Protein AF-A0A5J5FUX7-F1 (afdb_monomer_lite)

Foldseek 3Di:
DDDDDPPVPDDPQDDDPDPVVVLVCVVVVVDDDDDDPVCCCVRPVVDDDPCVVDDDDDAAEDEDDPVCCPPPVNVVVVVVVCVVCVPPGPYHYDD

Secondary structure (DSSP, 8-state):
---PPP-TT-------SSHHHHHHHHHTT-------HHHHHHH-TT---S-TT------EEEE--HHHHT-HHHHHHHHHHHHHHTTTS-EEEE-

Sequence (95 aa):
MPGGDPLTNARIVLKAPSQRMYIEALRQGQGIGMMAREIMQRYCPERLNVMSARREPADIWLAVNPDVWSAGRVQATLSVINECFKNGTLLKVAV

Organism: NCBI:txid2590031

Structure (mmCIF, N/CA/C/O backbone):
data_AF-A0A5J5FUX7-F1
#
_entry.id   AF-A0A5J5FUX7-F1
#
loop_
_atom_site.group_PDB
_atom_site.id
_atom_site.type_symbol
_atom_site.label_atom_id
_atom_site.label_alt_id
_atom_site.label_comp_id
_atom_site.label_asym_id
_atom_site.label_entity_id
_atom_site.label_seq_id
_atom_site.pdbx_PDB_ins_code
_atom_site.Cartn_x
_atom_site.Cartn_y
_atom_site.Cartn_z
_atom_site.occupancy
_atom_site.B_iso_or_equiv
_atom_site.auth_seq_id
_atom_site.auth_comp_id
_atom_site.auth_asym_id
_atom_site.auth_atom_id
_atom_site.pdbx_PDB_model_num
ATOM 1 N N . MET A 1 1 ? 5.851 19.591 8.451 1.00 37.38 1 MET A N 1
ATOM 2 C CA . MET A 1 1 ? 6.792 18.506 8.102 1.00 37.38 1 MET A CA 1
ATOM 3 C C . MET A 1 1 ? 7.575 18.937 6.874 1.00 37.38 1 MET A C 1
ATOM 5 O O . MET A 1 1 ? 6.922 19.211 5.874 1.00 37.38 1 MET A O 1
ATOM 9 N N . PRO A 1 2 ? 8.911 19.040 6.909 1.00 40.19 2 PRO A N 1
ATOM 10 C CA . PRO A 1 2 ? 9.688 19.044 5.674 1.00 40.19 2 PRO A CA 1
ATOM 11 C C . PRO A 1 2 ? 9.725 17.573 5.217 1.00 40.19 2 PRO A C 1
ATOM 13 O O . PRO A 1 2 ? 10.182 16.711 5.954 1.00 40.19 2 PRO A O 1
ATOM 16 N N . GLY A 1 3 ? 9.030 17.157 4.160 1.00 43.16 3 GLY A N 1
ATOM 17 C CA . GLY A 1 3 ? 9.179 17.673 2.804 1.00 43.16 3 GLY A CA 1
ATOM 18 C C . GLY A 1 3 ? 10.373 16.941 2.205 1.00 43.16 3 GLY A C 1
ATOM 19 O O . GLY A 1 3 ? 11.473 17.472 2.265 1.00 43.16 3 GLY A O 1
ATOM 20 N N . GLY A 1 4 ? 10.159 15.691 1.772 1.00 39.31 4 GLY A N 1
ATOM 21 C CA . GLY A 1 4 ? 11.214 14.796 1.292 1.00 39.31 4 GLY A CA 1
ATOM 22 C C . GLY A 1 4 ? 12.086 15.450 0.224 1.00 39.31 4 GLY A C 1
ATOM 23 O O . GLY A 1 4 ? 11.604 16.293 -0.535 1.00 39.31 4 GLY A O 1
ATOM 24 N N . ASP A 1 5 ? 13.363 15.069 0.205 1.00 41.75 5 ASP A N 1
ATOM 25 C CA . ASP A 1 5 ? 14.360 15.653 -0.686 1.00 41.75 5 ASP A CA 1
ATOM 26 C C . ASP A 1 5 ? 13.837 15.721 -2.128 1.00 41.75 5 ASP A C 1
ATOM 28 O O . ASP A 1 5 ? 13.309 14.726 -2.647 1.00 41.75 5 ASP A O 1
ATOM 32 N N . PRO A 1 6 ? 13.957 16.879 -2.804 1.00 49.16 6 PRO A N 1
ATOM 33 C CA . PRO A 1 6 ? 13.595 16.964 -4.202 1.00 49.16 6 PRO A CA 1
ATOM 34 C C . PRO A 1 6 ? 14.407 15.926 -4.977 1.00 49.16 6 PRO A C 1
ATOM 36 O O . PRO A 1 6 ? 15.610 15.770 -4.767 1.00 49.16 6 PRO A O 1
ATOM 39 N N . LEU A 1 7 ? 13.756 15.225 -5.908 1.00 54.78 7 LEU A N 1
ATOM 40 C CA . LEU A 1 7 ? 14.440 14.497 -6.975 1.00 54.78 7 LEU A CA 1
ATOM 41 C C . LEU A 1 7 ? 15.177 15.538 -7.833 1.00 54.78 7 LEU A C 1
ATOM 43 O O . LEU A 1 7 ? 14.684 15.950 -8.879 1.00 54.78 7 LEU A O 1
ATOM 47 N N . THR A 1 8 ? 16.328 16.010 -7.359 1.00 56.09 8 THR A N 1
ATOM 48 C CA . THR A 1 8 ? 17.021 17.219 -7.830 1.00 56.09 8 THR A CA 1
ATOM 49 C C . THR A 1 8 ? 17.449 17.156 -9.293 1.00 56.09 8 THR A C 1
ATOM 51 O O . THR A 1 8 ? 17.763 18.192 -9.861 1.00 56.09 8 THR A O 1
ATOM 54 N N . ASN A 1 9 ? 17.380 15.980 -9.929 1.00 59.75 9 ASN A N 1
ATOM 55 C CA . ASN A 1 9 ? 17.766 15.761 -11.324 1.00 59.75 9 ASN A CA 1
ATOM 56 C C . ASN A 1 9 ? 16.778 14.895 -12.136 1.00 59.75 9 ASN A C 1
ATOM 58 O O . ASN A 1 9 ? 17.142 14.390 -13.197 1.00 59.75 9 ASN A O 1
ATOM 62 N N . ALA A 1 10 ? 15.541 14.680 -11.670 1.00 66.56 10 ALA A N 1
ATOM 63 C CA . ALA A 1 10 ? 14.568 13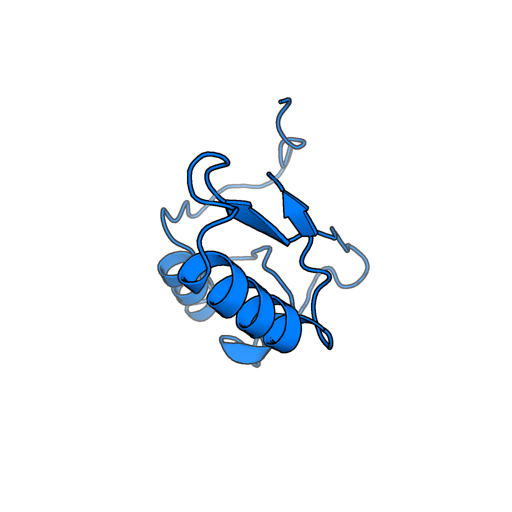.887 -12.429 1.00 66.56 10 ALA A CA 1
ATOM 64 C C . ALA A 1 10 ? 13.636 14.778 -13.262 1.00 66.56 10 ALA A C 1
ATOM 66 O O . ALA A 1 10 ? 13.004 15.699 -12.747 1.00 66.56 10 ALA A O 1
ATOM 67 N N . ARG A 1 11 ? 13.473 14.455 -14.551 1.00 79.50 11 ARG A N 1
ATOM 68 C CA . ARG A 1 11 ? 12.407 15.039 -15.374 1.00 79.50 11 ARG A CA 1
ATOM 69 C C . ARG A 1 11 ? 11.088 14.348 -15.041 1.00 79.50 11 ARG A C 1
ATOM 71 O O . ARG A 1 11 ? 10.898 13.178 -15.365 1.00 79.50 11 ARG A O 1
ATOM 78 N N . ILE A 1 12 ? 10.164 15.079 -14.425 1.00 83.12 12 ILE A N 1
ATOM 79 C CA . ILE A 1 12 ? 8.812 14.578 -14.168 1.00 83.12 12 ILE A CA 1
ATOM 80 C C . ILE A 1 12 ? 8.041 14.571 -15.492 1.00 83.12 12 ILE A C 1
ATOM 82 O O . ILE A 1 12 ? 7.728 15.625 -16.039 1.00 83.12 12 ILE A O 1
ATOM 86 N N . VAL A 1 13 ? 7.750 13.377 -16.008 1.00 83.69 13 VAL A N 1
ATOM 87 C CA . VAL A 1 13 ? 6.971 13.180 -17.246 1.00 83.69 13 VAL A CA 1
ATOM 88 C C . VAL A 1 13 ? 5.479 12.966 -16.981 1.00 83.69 13 VAL A C 1
ATOM 90 O O . VAL A 1 13 ? 4.657 13.236 -17.848 1.00 83.69 13 VAL A O 1
ATOM 93 N N . LEU A 1 14 ? 5.119 12.530 -15.769 1.00 86.00 14 LEU A N 1
ATOM 94 C CA . LEU A 1 14 ? 3.738 12.325 -15.348 1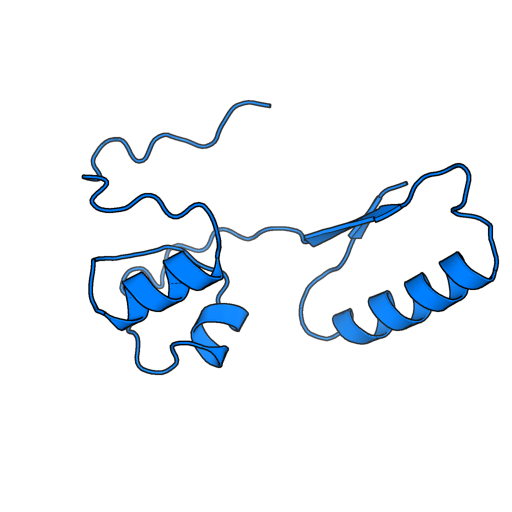.00 86.00 14 LEU A CA 1
ATOM 95 C C . LEU A 1 14 ? 3.590 12.561 -13.843 1.00 86.00 14 LEU A C 1
ATOM 97 O O . LEU A 1 14 ? 4.368 12.045 -13.041 1.00 86.00 14 LEU A O 1
ATOM 101 N N . LYS A 1 15 ? 2.529 13.275 -13.464 1.00 88.25 15 LYS A N 1
ATOM 102 C CA . LYS A 1 15 ? 2.028 13.345 -12.090 1.00 88.25 15 LYS A CA 1
ATOM 103 C C . LYS A 1 15 ? 0.633 12.728 -12.053 1.00 88.25 15 LYS A C 1
ATOM 105 O O . LYS A 1 15 ? -0.264 13.198 -12.745 1.00 88.25 15 LYS A O 1
ATOM 110 N N . ALA A 1 16 ? 0.456 11.675 -11.261 1.00 88.62 16 ALA A N 1
ATOM 111 C CA . ALA A 1 16 ? -0.817 10.973 -11.133 1.00 88.62 16 ALA A CA 1
ATOM 112 C C . ALA A 1 16 ? -1.496 11.327 -9.796 1.00 88.62 16 ALA A C 1
ATOM 114 O O . ALA A 1 16 ? -0.845 11.247 -8.755 1.00 88.62 16 ALA A O 1
ATOM 115 N N . PRO A 1 17 ? -2.795 11.686 -9.788 1.00 90.38 17 PRO A N 1
ATOM 116 C CA . PRO A 1 17 ? -3.535 11.993 -8.562 1.00 90.38 17 PRO A CA 1
ATOM 117 C C . PRO A 1 17 ? -3.949 10.735 -7.784 1.00 90.38 17 PRO A C 1
ATOM 119 O O . PRO A 1 17 ? -4.485 10.840 -6.687 1.00 90.38 17 PRO A O 1
ATOM 122 N N . SER A 1 18 ? -3.739 9.540 -8.346 1.00 92.31 18 SER A N 1
ATOM 123 C CA . SER A 1 18 ? -4.074 8.278 -7.693 1.00 92.31 18 SER A CA 1
ATOM 124 C C . SER A 1 18 ? -3.036 7.202 -7.974 1.00 92.31 18 SER A C 1
ATOM 126 O O . SER A 1 18 ? -2.429 7.148 -9.048 1.00 92.31 18 SER A O 1
ATOM 128 N N . GLN A 1 19 ? -2.902 6.280 -7.025 1.00 90.81 19 GLN A N 1
ATOM 129 C CA . GLN A 1 19 ? -2.024 5.127 -7.170 1.00 90.81 19 GLN A CA 1
ATOM 130 C C . GLN A 1 19 ? -2.434 4.230 -8.347 1.00 90.81 19 GLN A C 1
ATOM 132 O O . GLN A 1 19 ? -1.567 3.703 -9.028 1.00 90.81 19 GLN A O 1
ATOM 137 N N . ARG A 1 20 ? -3.736 4.079 -8.638 1.00 91.94 20 ARG A N 1
ATOM 138 C CA . ARG A 1 20 ? -4.205 3.266 -9.779 1.00 91.94 20 ARG A CA 1
ATOM 139 C C . ARG A 1 20 ? -3.755 3.837 -11.120 1.00 91.94 20 ARG A C 1
ATOM 141 O O . ARG A 1 20 ? -3.259 3.095 -11.957 1.00 91.94 20 ARG A O 1
ATOM 148 N N . MET A 1 21 ? -3.891 5.148 -11.304 1.00 93.62 21 MET A N 1
ATOM 149 C CA . MET A 1 21 ? -3.429 5.811 -12.524 1.00 93.62 21 MET A CA 1
ATOM 150 C C . MET A 1 21 ? -1.902 5.746 -12.644 1.00 93.62 21 MET A C 1
ATOM 152 O O . MET A 1 21 ? -1.373 5.570 -13.737 1.00 93.62 21 MET A O 1
ATOM 156 N N . TYR A 1 22 ? -1.196 5.829 -11.514 1.00 92.88 22 TYR A N 1
ATOM 157 C CA . TYR A 1 22 ? 0.251 5.660 -11.487 1.00 92.88 22 TYR A CA 1
ATOM 158 C C . TYR A 1 22 ? 0.684 4.235 -11.873 1.00 92.88 22 TYR A C 1
ATOM 160 O O . TYR A 1 22 ? 1.583 4.080 -12.694 1.00 92.88 22 TYR A O 1
ATOM 168 N N . ILE A 1 23 ? 0.003 3.203 -11.357 1.00 93.12 23 ILE A N 1
ATOM 169 C CA . ILE A 1 23 ? 0.204 1.800 -11.759 1.00 93.12 23 ILE A CA 1
ATOM 170 C C . ILE A 1 23 ? 0.014 1.656 -13.269 1.00 93.12 23 ILE A C 1
ATOM 172 O O . ILE A 1 23 ? 0.892 1.118 -13.934 1.00 93.12 23 ILE A O 1
ATOM 176 N N . GLU A 1 24 ? -1.087 2.163 -13.826 1.00 93.00 24 GLU A N 1
ATOM 177 C CA . GLU A 1 24 ? -1.360 2.022 -15.260 1.00 93.00 24 GLU A CA 1
ATOM 178 C C . GLU A 1 24 ? -0.307 2.725 -16.123 1.00 93.00 24 GLU A C 1
ATOM 180 O O . GLU A 1 24 ? 0.176 2.160 -17.099 1.00 93.00 24 GLU A O 1
ATOM 185 N N . ALA A 1 25 ? 0.151 3.910 -15.722 1.00 92.19 25 ALA A N 1
ATOM 186 C CA . ALA A 1 25 ? 1.236 4.588 -16.421 1.00 92.19 25 ALA A CA 1
ATOM 187 C C . ALA A 1 25 ? 2.543 3.775 -16.421 1.00 92.19 25 ALA A C 1
ATOM 189 O O . ALA A 1 25 ? 3.216 3.684 -17.450 1.00 92.19 25 ALA A O 1
ATOM 190 N N . LEU A 1 26 ? 2.880 3.135 -15.294 1.00 91.31 26 LEU A N 1
ATOM 191 C CA . LEU A 1 26 ? 4.012 2.206 -15.227 1.00 91.31 26 LEU A CA 1
ATOM 192 C C . LEU A 1 26 ? 3.782 0.978 -16.109 1.00 91.31 26 LEU A C 1
ATOM 194 O O . LEU A 1 26 ? 4.727 0.468 -16.714 1.00 91.31 26 LEU A O 1
ATOM 198 N N . ARG A 1 27 ? 2.539 0.500 -16.227 1.00 91.25 27 ARG A N 1
ATOM 199 C CA . ARG A 1 27 ? 2.207 -0.616 -17.118 1.00 91.25 27 ARG A CA 1
ATOM 200 C C . ARG A 1 27 ? 2.375 -0.249 -18.590 1.00 91.25 27 ARG A C 1
ATOM 202 O O . ARG A 1 27 ? 2.874 -1.073 -19.345 1.00 91.25 27 ARG A O 1
ATOM 209 N N . GLN A 1 28 ? 2.081 0.987 -18.967 1.00 92.19 28 GLN A N 1
ATOM 210 C CA . GLN A 1 28 ? 2.256 1.491 -20.332 1.00 92.19 28 GLN A CA 1
ATOM 211 C C . GLN A 1 28 ? 3.691 1.954 -20.650 1.00 92.19 28 GLN A C 1
ATOM 213 O O . GLN A 1 28 ? 3.930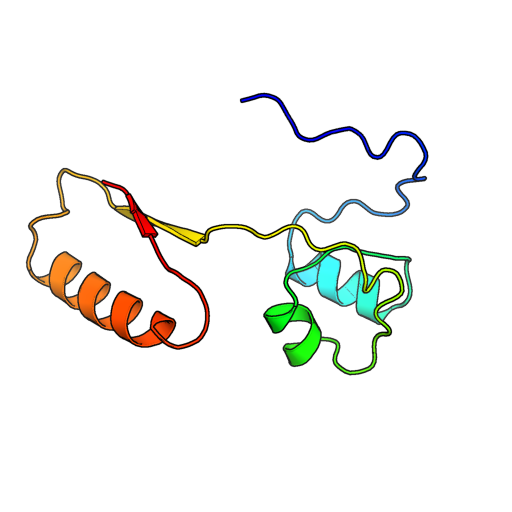 2.524 -21.710 1.00 92.19 28 GLN A O 1
ATOM 218 N N . GLY A 1 29 ? 4.656 1.747 -19.746 1.00 90.81 29 GLY A N 1
ATOM 219 C CA . GLY A 1 29 ? 6.058 2.100 -19.991 1.00 90.81 29 GLY A CA 1
ATOM 220 C C . GLY A 1 29 ? 6.331 3.607 -20.013 1.00 90.81 29 GLY A C 1
ATOM 221 O O . GLY A 1 29 ? 7.322 4.040 -20.590 1.00 90.81 29 GLY A O 1
ATOM 222 N N . GLN A 1 30 ? 5.485 4.413 -19.363 1.00 90.06 30 GLN A N 1
ATOM 223 C CA . GLN A 1 30 ? 5.592 5.880 -19.364 1.00 90.06 30 GLN A CA 1
ATOM 224 C C . GLN A 1 30 ? 6.781 6.421 -18.546 1.00 90.06 30 GLN A C 1
ATOM 226 O O . GLN A 1 30 ? 6.953 7.633 -18.437 1.00 90.06 30 GLN A O 1
ATOM 231 N N . GLY A 1 31 ? 7.600 5.551 -17.946 1.00 89.06 31 GLY A N 1
ATOM 232 C CA . GLY A 1 31 ? 8.820 5.933 -17.239 1.00 89.06 31 GLY A CA 1
ATOM 233 C C . GLY A 1 31 ? 9.206 4.979 -16.110 1.00 89.06 31 GLY A C 1
ATOM 234 O O . GLY 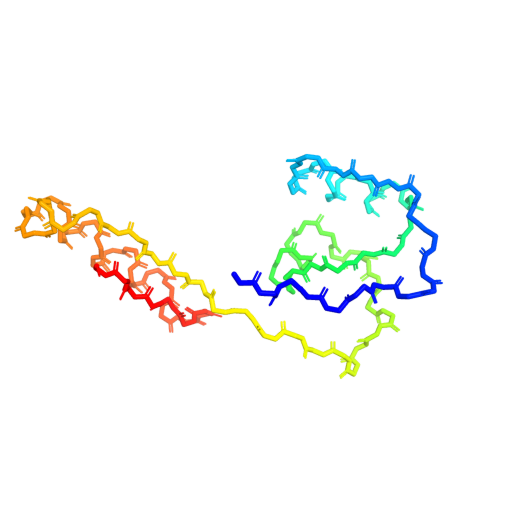A 1 31 ? 8.741 3.842 -16.037 1.00 89.06 31 GLY A O 1
ATOM 235 N N . ILE A 1 32 ? 10.066 5.472 -15.217 1.00 89.31 32 ILE A N 1
ATOM 236 C CA . ILE A 1 32 ? 10.495 4.791 -13.989 1.00 89.31 32 ILE A CA 1
ATOM 237 C C . ILE A 1 32 ? 9.702 5.368 -12.814 1.00 89.31 32 ILE A C 1
ATOM 239 O O . ILE A 1 32 ? 9.490 6.579 -12.738 1.00 89.31 32 ILE A O 1
ATOM 243 N N . GLY A 1 33 ? 9.282 4.506 -11.888 1.00 88.81 33 GLY A N 1
ATOM 244 C CA . GLY A 1 33 ? 8.534 4.914 -10.708 1.00 88.81 33 GLY A CA 1
ATOM 245 C C . GLY A 1 33 ? 8.939 4.200 -9.429 1.00 88.81 33 GLY A C 1
ATOM 246 O O . GLY A 1 33 ? 9.512 3.113 -9.469 1.00 88.81 33 GLY A O 1
ATOM 247 N N . MET A 1 34 ? 8.618 4.821 -8.295 1.00 87.50 34 MET A N 1
ATOM 248 C CA . MET A 1 34 ? 8.822 4.259 -6.960 1.00 87.50 34 MET A CA 1
ATOM 249 C C . MET A 1 34 ? 7.477 3.858 -6.362 1.00 87.50 34 MET A C 1
ATOM 251 O O . MET A 1 34 ? 6.533 4.646 -6.345 1.00 87.50 34 MET A O 1
ATOM 255 N N . MET A 1 35 ? 7.383 2.623 -5.878 1.00 88.38 35 MET A N 1
ATOM 256 C CA . MET A 1 35 ? 6.159 2.065 -5.313 1.00 88.38 35 MET A CA 1
ATOM 257 C C . MET A 1 35 ? 6.495 0.974 -4.298 1.00 88.38 35 MET A C 1
ATOM 259 O O . MET A 1 35 ? 7.550 0.344 -4.390 1.00 88.38 35 MET A O 1
ATOM 263 N N . ALA A 1 36 ? 5.586 0.736 -3.350 1.00 87.00 36 ALA A N 1
ATOM 264 C CA . ALA A 1 36 ? 5.708 -0.373 -2.412 1.00 87.00 36 ALA A CA 1
ATOM 265 C C . ALA A 1 36 ? 5.869 -1.704 -3.162 1.00 87.00 36 ALA A C 1
ATOM 267 O O . ALA A 1 36 ? 5.178 -1.977 -4.153 1.00 87.00 36 ALA A O 1
ATOM 268 N N . ARG A 1 37 ? 6.792 -2.533 -2.674 1.00 85.62 37 ARG A N 1
ATOM 269 C CA . ARG A 1 37 ? 7.196 -3.783 -3.322 1.00 85.62 37 ARG A CA 1
ATOM 270 C C . ARG A 1 37 ? 6.014 -4.728 -3.504 1.00 85.62 37 ARG A C 1
ATOM 272 O O . ARG A 1 37 ? 5.868 -5.321 -4.568 1.00 85.62 37 ARG A O 1
ATOM 279 N N . GLU A 1 38 ? 5.170 -4.833 -2.490 1.00 85.44 38 GLU A N 1
ATOM 280 C CA . GLU A 1 38 ? 3.999 -5.706 -2.434 1.00 85.44 38 GLU A CA 1
ATOM 281 C C . GLU A 1 38 ? 2.988 -5.325 -3.525 1.00 85.44 38 GLU A C 1
ATOM 283 O O . GLU A 1 38 ? 2.385 -6.186 -4.165 1.00 85.44 38 GLU A O 1
ATOM 288 N N . ILE A 1 39 ? 2.842 -4.022 -3.792 1.00 88.31 39 ILE A N 1
ATOM 289 C CA . ILE A 1 39 ? 1.958 -3.501 -4.840 1.00 88.31 39 ILE A CA 1
ATOM 290 C C . ILE A 1 39 ? 2.550 -3.812 -6.219 1.00 88.31 39 ILE A C 1
ATOM 292 O O . ILE A 1 39 ? 1.832 -4.308 -7.087 1.00 88.31 39 ILE A O 1
ATOM 296 N N . MET A 1 40 ? 3.855 -3.602 -6.417 1.00 89.44 40 MET A N 1
ATOM 297 C CA . MET A 1 40 ? 4.516 -3.930 -7.687 1.00 89.44 40 MET A CA 1
ATOM 298 C C . MET A 1 40 ? 4.454 -5.425 -8.002 1.00 89.44 40 MET A C 1
ATOM 300 O O . MET A 1 40 ? 4.103 -5.792 -9.118 1.00 89.44 40 MET A O 1
ATOM 304 N N . GLN A 1 41 ? 4.710 -6.287 -7.017 1.00 88.12 41 GLN A N 1
ATOM 305 C CA . GLN A 1 41 ? 4.617 -7.740 -7.183 1.00 88.12 41 GLN A CA 1
ATOM 306 C C . GLN A 1 41 ? 3.201 -8.199 -7.540 1.00 88.12 41 GLN A C 1
ATOM 308 O O . GLN A 1 41 ? 3.038 -9.143 -8.306 1.00 88.12 41 GLN A O 1
ATOM 313 N N . ARG A 1 42 ? 2.176 -7.531 -7.004 1.00 89.38 42 ARG A N 1
ATOM 314 C CA . ARG A 1 42 ? 0.779 -7.895 -7.246 1.00 89.38 42 ARG A CA 1
ATOM 315 C C . ARG A 1 42 ? 0.235 -7.383 -8.579 1.00 89.38 42 ARG A C 1
ATOM 317 O O . ARG A 1 42 ? -0.535 -8.092 -9.218 1.00 89.38 42 ARG A O 1
ATOM 324 N N . TYR A 1 43 ? 0.566 -6.153 -8.968 1.00 88.94 43 TYR A N 1
ATOM 325 C CA . TYR A 1 43 ? -0.098 -5.472 -10.091 1.00 88.94 43 TYR A CA 1
ATOM 326 C C . TYR A 1 43 ? 0.778 -5.294 -11.332 1.00 88.94 43 TYR A C 1
ATOM 328 O O . TYR A 1 43 ? 0.233 -5.104 -12.419 1.00 88.94 43 TYR A O 1
ATOM 336 N N . CYS A 1 44 ? 2.099 -5.371 -11.178 1.00 89.50 44 CYS A N 1
ATOM 337 C CA . CYS A 1 44 ? 3.079 -5.191 -12.247 1.00 89.50 44 CYS A CA 1
ATOM 338 C C . CYS A 1 44 ? 4.230 -6.220 -12.141 1.00 89.50 44 CYS A C 1
ATOM 340 O O . CYS A 1 44 ? 5.399 -5.811 -12.130 1.00 89.50 44 CYS A O 1
ATOM 342 N N . PRO A 1 45 ? 3.946 -7.534 -12.007 1.00 88.94 45 PRO A N 1
ATOM 343 C CA . PRO A 1 45 ? 4.980 -8.553 -11.794 1.00 88.94 45 PRO A CA 1
ATOM 344 C C . PRO A 1 45 ? 6.006 -8.628 -12.933 1.00 88.94 45 PRO A C 1
ATOM 346 O O . PRO A 1 45 ? 7.125 -9.086 -12.728 1.00 88.94 45 PRO A O 1
ATOM 349 N N . GLU A 1 46 ? 5.646 -8.159 -14.126 1.00 89.44 46 GLU A N 1
ATOM 350 C CA . GLU A 1 46 ? 6.495 -8.139 -15.312 1.00 89.44 46 GLU A CA 1
ATOM 351 C C . GLU A 1 46 ? 7.522 -6.987 -15.332 1.00 89.44 46 GLU A C 1
ATOM 353 O O . GLU A 1 46 ? 8.302 -6.867 -16.278 1.00 89.44 46 GLU A O 1
ATOM 358 N N . ARG A 1 47 ? 7.506 -6.083 -14.342 1.00 87.94 47 ARG A N 1
ATOM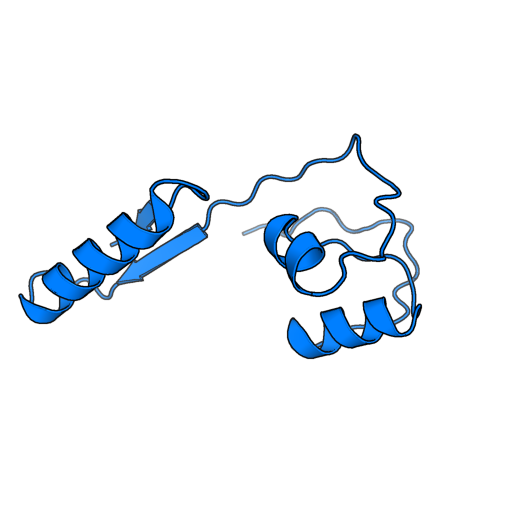 359 C CA . ARG A 1 47 ? 8.387 -4.904 -14.308 1.00 87.94 47 ARG A CA 1
ATOM 360 C C . ARG A 1 47 ? 9.717 -5.208 -13.614 1.00 87.94 47 ARG A C 1
ATOM 362 O O . ARG A 1 47 ? 9.781 -5.914 -12.612 1.00 87.94 47 ARG A O 1
ATOM 369 N N . LEU A 1 48 ? 10.788 -4.603 -14.130 1.00 88.62 48 LEU A N 1
ATOM 370 C CA . LEU A 1 48 ? 12.144 -4.737 -13.601 1.00 88.62 48 LEU A CA 1
ATOM 371 C C . LEU A 1 48 ? 12.410 -3.721 -12.481 1.00 88.62 48 LEU A C 1
ATOM 373 O O . LEU A 1 48 ? 12.170 -2.525 -12.648 1.00 88.62 48 LEU A O 1
ATOM 377 N N . ASN A 1 49 ? 12.982 -4.179 -11.365 1.00 88.81 49 ASN A N 1
ATOM 378 C CA . ASN A 1 49 ? 13.528 -3.279 -10.352 1.00 88.81 49 ASN A CA 1
ATOM 379 C C . ASN A 1 49 ? 14.927 -2.801 -10.770 1.00 88.81 49 ASN A C 1
ATOM 381 O O . ASN A 1 49 ? 15.900 -3.545 -10.667 1.00 88.81 49 ASN A O 1
ATOM 385 N N . VAL A 1 50 ? 15.014 -1.548 -11.215 1.00 89.12 50 VAL A N 1
ATOM 386 C CA . VAL A 1 50 ? 16.249 -0.920 -11.715 1.00 89.12 50 VAL A CA 1
ATOM 387 C C . VAL A 1 50 ? 17.108 -0.269 -10.621 1.00 89.12 50 VAL A C 1
ATOM 389 O O . VAL A 1 50 ? 18.237 0.125 -10.891 1.00 89.12 50 VAL A O 1
ATOM 392 N N . MET A 1 51 ? 16.609 -0.165 -9.383 1.00 86.44 51 MET A N 1
ATOM 393 C CA . MET A 1 51 ? 17.328 0.424 -8.240 1.00 86.44 51 MET A CA 1
ATOM 394 C C . MET A 1 51 ? 17.217 -0.468 -6.996 1.00 86.44 51 MET A C 1
ATOM 396 O O . MET A 1 51 ? 16.846 -0.016 -5.917 1.00 86.44 51 MET A O 1
ATOM 400 N N . SER A 1 52 ? 17.547 -1.754 -7.128 1.00 83.19 52 SER A N 1
ATOM 401 C CA . SER A 1 52 ? 17.324 -2.771 -6.083 1.00 83.19 52 SER A CA 1
ATOM 402 C C . SER A 1 52 ? 18.065 -2.527 -4.759 1.00 83.19 52 SER A C 1
ATOM 404 O O . SER A 1 52 ? 17.620 -3.008 -3.711 1.00 83.19 52 SER A O 1
ATOM 406 N N . ALA A 1 53 ? 19.165 -1.768 -4.794 1.00 84.75 53 ALA A N 1
ATOM 407 C CA . ALA A 1 53 ? 19.926 -1.363 -3.612 1.00 84.75 53 ALA A CA 1
ATOM 408 C C . ALA A 1 53 ? 19.262 -0.218 -2.826 1.00 84.75 53 ALA A C 1
ATOM 410 O O . ALA A 1 53 ? 19.508 -0.075 -1.630 1.00 84.75 53 ALA A O 1
ATOM 411 N N . ARG A 1 54 ? 18.404 0.586 -3.469 1.00 78.38 54 ARG A N 1
ATOM 412 C CA . ARG A 1 54 ? 17.691 1.685 -2.814 1.00 78.38 54 ARG A CA 1
ATOM 413 C C . ARG A 1 54 ? 16.409 1.144 -2.188 1.00 78.38 54 ARG A C 1
ATOM 415 O O . ARG A 1 54 ? 15.520 0.660 -2.886 1.00 78.38 54 ARG A O 1
ATOM 422 N N . ARG A 1 55 ? 16.310 1.226 -0.862 1.00 73.00 55 ARG A N 1
ATOM 423 C CA . ARG A 1 55 ? 15.107 0.868 -0.104 1.00 73.00 55 ARG A CA 1
ATOM 424 C C . ARG A 1 55 ? 14.731 2.025 0.801 1.00 73.00 55 ARG A C 1
ATOM 426 O O . ARG A 1 55 ? 15.542 2.456 1.610 1.00 73.00 55 ARG A O 1
ATOM 433 N N . GLU A 1 56 ? 13.497 2.486 0.666 1.00 78.62 56 GLU A N 1
ATOM 434 C CA . GLU A 1 56 ? 12.906 3.496 1.538 1.00 78.62 56 GLU A CA 1
ATOM 435 C C . GLU A 1 56 ? 11.732 2.837 2.268 1.00 78.62 56 GLU A C 1
ATOM 437 O O . GLU A 1 56 ? 10.660 2.679 1.679 1.00 78.62 56 GLU A O 1
ATOM 442 N N . PRO A 1 57 ? 11.941 2.333 3.498 1.00 78.62 57 PRO A N 1
ATOM 443 C CA . PRO A 1 57 ? 10.857 1.753 4.274 1.00 78.62 57 PRO A CA 1
ATOM 444 C C . PRO A 1 57 ? 9.852 2.843 4.658 1.00 78.62 57 PRO A C 1
ATOM 446 O O . PRO A 1 57 ? 10.233 3.954 5.022 1.00 78.62 57 PRO A O 1
ATOM 449 N N . ALA A 1 58 ? 8.568 2.500 4.606 1.00 79.25 58 ALA A N 1
ATOM 450 C CA . ALA A 1 58 ? 7.484 3.353 5.067 1.00 79.25 58 ALA A CA 1
ATOM 451 C C . ALA A 1 58 ? 6.618 2.578 6.064 1.00 79.25 58 ALA A C 1
ATOM 453 O O . ALA A 1 58 ? 6.187 1.460 5.778 1.00 79.25 58 ALA A O 1
ATOM 454 N N . ASP A 1 59 ? 6.362 3.181 7.224 1.00 81.69 59 ASP A N 1
ATOM 455 C CA . ASP A 1 59 ? 5.387 2.665 8.182 1.00 81.69 59 ASP A CA 1
ATOM 456 C C . ASP A 1 59 ? 3.965 2.951 7.676 1.00 81.69 59 ASP A C 1
ATOM 458 O O . ASP A 1 59 ? 3.666 4.063 7.231 1.00 81.69 59 ASP A O 1
ATOM 462 N N . ILE A 1 60 ? 3.072 1.964 7.785 1.00 82.00 60 ILE A N 1
ATOM 463 C CA . ILE A 1 60 ? 1.641 2.151 7.526 1.00 82.00 60 ILE A CA 1
ATOM 464 C C . ILE A 1 60 ? 0.938 2.368 8.865 1.00 82.00 60 ILE A C 1
ATOM 466 O O . ILE A 1 60 ? 0.988 1.514 9.754 1.00 82.00 60 ILE A O 1
ATOM 470 N N . TRP A 1 61 ? 0.269 3.512 8.990 1.00 84.75 61 TRP A N 1
ATOM 471 C CA . TRP A 1 61 ? -0.446 3.903 10.199 1.00 84.75 61 TRP A CA 1
ATOM 472 C C . TRP A 1 61 ? -1.950 3.735 10.022 1.00 84.75 61 TRP A C 1
ATOM 474 O O . TRP A 1 61 ? -2.526 4.215 9.044 1.00 84.75 61 TRP A O 1
ATOM 484 N N . LEU A 1 62 ? -2.589 3.096 10.998 1.00 87.25 62 LEU A N 1
ATOM 485 C CA . LEU A 1 62 ? -4.038 3.121 11.139 1.00 87.25 62 LEU A CA 1
ATOM 486 C C . LEU A 1 62 ? -4.407 4.250 12.099 1.00 87.25 62 LEU A C 1
ATOM 488 O O . LEU A 1 62 ? -4.101 4.170 13.288 1.00 87.25 62 LEU A O 1
ATOM 492 N N . ALA A 1 63 ? -5.039 5.295 11.569 1.00 89.12 63 ALA A N 1
ATOM 493 C CA . ALA A 1 63 ? -5.523 6.426 12.350 1.00 89.12 63 ALA A CA 1
ATOM 494 C C . ALA A 1 63 ? -6.982 6.199 12.757 1.00 89.12 63 ALA A C 1
ATOM 496 O O . ALA A 1 63 ? -7.823 5.862 11.918 1.00 89.12 63 ALA A O 1
ATOM 497 N N . VAL A 1 64 ? -7.282 6.401 14.037 1.00 91.19 64 VAL A N 1
ATOM 498 C CA . VAL A 1 64 ? -8.625 6.226 14.599 1.00 91.19 64 VAL A CA 1
ATOM 499 C C . VAL A 1 64 ? -8.981 7.468 15.396 1.00 91.19 64 VAL A C 1
ATOM 501 O O . VAL A 1 64 ? -8.155 7.971 16.144 1.00 91.19 64 VAL A O 1
ATOM 504 N N . ASN A 1 65 ? -10.212 7.963 15.252 1.00 92.38 65 ASN A N 1
ATOM 505 C CA . ASN A 1 65 ? -10.657 9.091 16.062 1.00 92.38 65 ASN A CA 1
ATOM 506 C C . ASN A 1 65 ? -10.714 8.665 17.553 1.00 92.38 65 ASN A C 1
ATOM 508 O O . ASN A 1 65 ? -11.373 7.661 17.860 1.00 92.38 65 ASN A O 1
ATOM 512 N N . PRO A 1 66 ? -10.063 9.411 18.468 1.00 93.06 66 PRO A N 1
ATOM 513 C CA . PRO A 1 66 ? -10.016 9.077 19.891 1.00 93.06 66 PRO A CA 1
ATOM 514 C C . PRO A 1 66 ? -11.404 8.979 20.538 1.00 93.06 66 PRO A C 1
ATOM 516 O O . PRO A 1 66 ? -11.615 8.118 21.392 1.00 93.06 66 PRO A O 1
ATOM 519 N N . ASP A 1 67 ? -12.379 9.765 20.078 1.00 95.56 67 ASP A N 1
ATOM 520 C CA . ASP A 1 67 ? -13.740 9.808 20.630 1.00 95.56 67 ASP A CA 1
ATOM 521 C C . ASP A 1 67 ? -14.504 8.491 20.437 1.00 95.56 67 ASP A C 1
ATOM 523 O O . ASP A 1 67 ? -15.439 8.181 21.174 1.00 95.56 67 ASP A O 1
ATOM 527 N N . VAL A 1 68 ? -14.118 7.700 19.432 1.00 93.38 68 VAL A N 1
ATOM 528 C CA . VAL A 1 68 ? -14.758 6.416 19.109 1.00 93.38 68 VAL A CA 1
ATOM 529 C C . VAL A 1 68 ? -13.839 5.222 19.332 1.00 93.38 68 VAL A C 1
ATOM 531 O O . VAL A 1 68 ? -14.275 4.087 19.138 1.00 93.38 68 VAL A O 1
ATOM 534 N N . TRP A 1 69 ? -12.591 5.448 19.756 1.00 92.06 69 TRP A N 1
ATOM 535 C CA . TRP A 1 69 ? -11.592 4.399 19.957 1.00 92.06 69 TRP A CA 1
ATOM 536 C C . TRP A 1 69 ? -12.112 3.278 20.860 1.00 92.06 69 TRP A C 1
ATOM 538 O O . TRP A 1 69 ? -11.984 2.104 20.526 1.00 92.06 69 TRP A O 1
ATOM 548 N N . SER A 1 70 ? -12.747 3.625 21.981 1.00 93.12 70 SER A N 1
ATOM 549 C CA . SER A 1 70 ? -13.238 2.661 22.974 1.00 93.12 70 SER A CA 1
ATOM 550 C C . SER A 1 70 ? -14.514 1.919 22.555 1.00 93.12 70 SER A C 1
ATOM 552 O O . SER A 1 70 ? -14.918 0.972 23.231 1.00 93.12 70 SER A O 1
ATOM 554 N N . ALA A 1 71 ? -15.158 2.299 21.446 1.00 97.12 71 ALA A N 1
ATOM 555 C CA . ALA A 1 71 ? -16.383 1.650 20.999 1.00 97.12 71 ALA A CA 1
ATOM 556 C C . ALA A 1 71 ? -16.115 0.194 20.580 1.00 97.12 71 ALA A C 1
ATOM 558 O O . ALA A 1 71 ? -15.250 -0.078 19.748 1.00 97.12 71 ALA A O 1
ATOM 559 N N . GLY A 1 72 ? -16.918 -0.752 21.083 1.00 96.75 72 GLY A N 1
ATOM 560 C CA . GLY A 1 72 ? -16.694 -2.189 20.861 1.00 96.75 72 GLY A CA 1
ATOM 561 C C . GLY A 1 72 ? -16.579 -2.593 19.383 1.00 96.75 72 GLY A C 1
ATOM 562 O O . GLY A 1 72 ? -15.690 -3.357 19.019 1.00 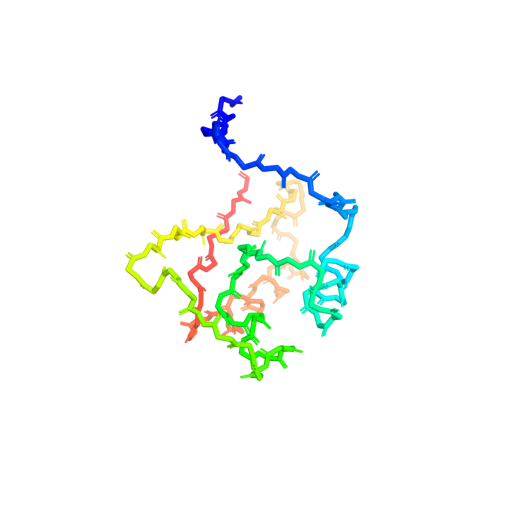96.75 72 GLY A O 1
ATOM 563 N N . ARG A 1 73 ? -17.407 -2.016 18.499 1.00 95.81 73 ARG A N 1
ATOM 564 C CA . ARG A 1 73 ? -17.329 -2.252 17.041 1.00 95.81 73 ARG A CA 1
ATOM 565 C C . ARG A 1 73 ? -16.017 -1.759 16.417 1.00 95.81 73 ARG A C 1
ATOM 567 O O . ARG A 1 73 ? -15.516 -2.373 15.477 1.00 95.81 73 ARG A O 1
ATOM 574 N N . VAL A 1 74 ? -15.469 -0.657 16.937 1.00 95.50 74 VAL A N 1
ATOM 575 C CA . VAL A 1 74 ? -14.191 -0.099 16.483 1.00 95.50 74 VAL A CA 1
ATOM 576 C C . VAL A 1 74 ? -13.086 -1.047 16.920 1.00 95.50 74 VAL A C 1
ATOM 578 O O . VAL A 1 74 ? -12.383 -1.560 16.062 1.00 95.50 74 VAL A O 1
ATOM 581 N N . GLN A 1 75 ? -13.025 -1.405 18.204 1.00 95.25 75 GLN A N 1
ATOM 582 C CA . GLN A 1 75 ? -12.052 -2.371 18.726 1.00 95.25 75 GLN A CA 1
ATOM 583 C C . GLN A 1 75 ? -12.083 -3.722 17.993 1.00 95.25 75 GLN A C 1
ATOM 585 O O . GLN A 1 75 ? -11.030 -4.241 17.623 1.00 95.25 75 GLN A O 1
ATOM 590 N N . ALA A 1 76 ? -13.271 -4.260 17.697 1.00 95.69 76 ALA A N 1
ATOM 591 C CA . ALA A 1 76 ? -13.405 -5.489 16.914 1.00 95.69 76 ALA A CA 1
ATOM 592 C C . ALA A 1 76 ? -12.808 -5.339 15.503 1.00 95.69 76 ALA A C 1
ATOM 594 O O . ALA A 1 76 ? -12.050 -6.195 15.051 1.00 95.69 76 ALA A O 1
ATOM 595 N N . THR A 1 77 ? -13.086 -4.220 14.830 1.00 93.94 77 THR A N 1
ATOM 596 C CA . THR A 1 77 ? -12.519 -3.920 13.507 1.00 93.94 77 THR A CA 1
ATOM 597 C C . THR A 1 77 ? -10.995 -3.778 13.571 1.00 93.94 77 THR A C 1
ATOM 599 O O . THR A 1 77 ? -10.291 -4.342 12.737 1.00 93.94 77 THR A O 1
ATOM 602 N N . LEU A 1 78 ? -10.469 -3.073 14.579 1.00 91.94 78 LEU A N 1
ATOM 603 C CA . LEU A 1 78 ? -9.027 -2.903 14.783 1.00 91.94 78 LEU A CA 1
ATOM 604 C C . LEU A 1 78 ? -8.322 -4.238 15.018 1.00 91.94 78 LEU A C 1
ATOM 606 O O . LEU A 1 78 ? -7.238 -4.452 14.482 1.00 91.94 78 LEU A O 1
ATOM 610 N N . SER A 1 79 ? -8.944 -5.139 15.780 1.00 91.25 79 SER A N 1
ATOM 611 C CA . SER A 1 79 ? -8.419 -6.481 16.031 1.00 91.25 79 SER A CA 1
ATOM 612 C C . SER A 1 79 ? -8.252 -7.274 14.731 1.00 91.25 79 SER A C 1
ATOM 614 O O . SER A 1 79 ? -7.156 -7.768 14.457 1.00 91.25 79 SER A O 1
ATOM 616 N N . VAL A 1 80 ? -9.292 -7.297 13.887 1.00 93.06 80 VAL A N 1
ATOM 617 C CA . VAL A 1 80 ? -9.272 -7.990 12.587 1.00 93.06 80 VAL A CA 1
ATOM 618 C C . VAL A 1 80 ? -8.245 -7.371 11.643 1.00 93.06 80 VAL A C 1
ATOM 620 O O . VAL A 1 80 ? -7.459 -8.090 11.032 1.00 93.06 80 VAL A O 1
ATOM 623 N N . ILE A 1 81 ? -8.204 -6.037 11.541 1.00 90.69 81 ILE A N 1
ATOM 624 C CA . ILE A 1 81 ? -7.214 -5.355 10.699 1.00 90.69 81 ILE A CA 1
ATOM 625 C C . ILE A 1 81 ? -5.803 -5.712 11.170 1.00 90.69 81 ILE A C 1
ATOM 627 O O . ILE A 1 81 ? -4.982 -6.136 10.362 1.00 90.69 81 ILE A O 1
ATOM 631 N N . ASN A 1 82 ? -5.521 -5.596 12.469 1.00 87.31 82 ASN A N 1
ATOM 632 C CA . ASN A 1 82 ? -4.205 -5.919 13.010 1.00 87.31 82 ASN A CA 1
ATOM 633 C C . ASN A 1 82 ? -3.815 -7.372 12.699 1.00 87.31 82 ASN A C 1
ATOM 635 O O . ASN A 1 82 ? -2.693 -7.631 12.275 1.00 87.31 82 ASN A O 1
ATOM 639 N N . GLU A 1 83 ? -4.749 -8.318 12.826 1.00 89.06 83 GLU A N 1
ATOM 640 C CA . GLU A 1 83 ? -4.529 -9.717 12.458 1.00 89.06 83 GLU A CA 1
ATOM 641 C C . GLU A 1 83 ? -4.172 -9.906 10.976 1.00 89.06 83 GLU A C 1
ATOM 643 O O . GLU A 1 83 ? -3.212 -10.618 10.678 1.00 89.06 83 GLU A O 1
ATOM 648 N N . CYS A 1 84 ? -4.850 -9.214 10.055 1.00 86.69 84 CYS A N 1
ATOM 649 C CA . CYS A 1 84 ? -4.541 -9.282 8.624 1.00 86.69 84 CYS A CA 1
ATOM 650 C C . CYS A 1 84 ? -3.117 -8.810 8.275 1.00 86.69 84 CYS A C 1
ATOM 652 O O . CYS A 1 84 ? -2.555 -9.271 7.280 1.00 86.69 84 CYS A O 1
ATOM 654 N N . PHE A 1 85 ? -2.525 -7.907 9.066 1.00 81.56 85 PHE A N 1
ATOM 655 C CA . PHE A 1 85 ? -1.218 -7.304 8.769 1.00 81.56 85 PHE A CA 1
ATOM 656 C C . PHE A 1 85 ? -0.034 -7.911 9.546 1.00 81.56 85 PHE A C 1
ATOM 658 O O . PHE A 1 85 ? 1.113 -7.623 9.198 1.00 81.56 85 PHE A O 1
ATOM 665 N N . LYS A 1 86 ? -0.269 -8.823 10.506 1.00 74.25 86 LYS A N 1
ATOM 666 C CA . LYS A 1 86 ? 0.781 -9.460 11.339 1.00 74.25 86 LYS A CA 1
ATOM 667 C C . LYS A 1 86 ? 1.942 -10.096 10.556 1.00 74.25 86 LYS A C 1
ATOM 669 O O . LYS A 1 86 ? 3.047 -10.159 11.084 1.00 74.25 86 LYS A O 1
ATOM 674 N N . ASN A 1 87 ? 1.717 -10.539 9.315 1.00 65.75 87 ASN A N 1
ATOM 675 C CA . ASN A 1 87 ? 2.688 -11.331 8.545 1.00 65.75 87 ASN A CA 1
ATOM 676 C C . ASN A 1 87 ? 3.381 -10.586 7.386 1.00 65.75 87 ASN A C 1
ATOM 678 O O . ASN A 1 87 ? 4.133 -11.219 6.647 1.00 65.75 87 ASN A O 1
ATOM 682 N N . GLY A 1 88 ? 3.140 -9.284 7.177 1.00 59.97 88 GLY A N 1
ATOM 683 C CA . GLY A 1 88 ? 3.651 -8.602 5.973 1.00 59.97 88 GLY A CA 1
ATOM 684 C C . GLY A 1 88 ? 4.056 -7.139 6.127 1.00 59.97 88 GLY A C 1
ATOM 685 O O . GLY A 1 88 ? 4.963 -6.688 5.431 1.00 59.97 88 GLY A O 1
ATOM 686 N N . THR A 1 89 ? 3.428 -6.372 7.021 1.00 58.34 89 THR A N 1
ATOM 687 C CA . THR A 1 89 ? 3.754 -4.950 7.211 1.00 58.34 89 THR A CA 1
ATOM 688 C C . THR A 1 89 ? 3.405 -4.546 8.634 1.00 58.34 89 THR A C 1
ATOM 690 O O . THR A 1 89 ? 2.310 -4.840 9.103 1.00 58.34 89 THR A O 1
ATOM 693 N N . LEU A 1 90 ? 4.334 -3.895 9.337 1.00 54.66 90 LEU A N 1
ATOM 694 C CA . LEU A 1 90 ? 4.136 -3.503 10.730 1.00 54.66 90 LEU A CA 1
ATOM 695 C C . LEU A 1 90 ? 3.110 -2.362 10.782 1.00 54.66 90 LEU A C 1
ATOM 697 O O . LEU A 1 90 ? 3.448 -1.197 10.587 1.00 54.66 90 LEU A O 1
ATOM 701 N N . LEU A 1 91 ? 1.838 -2.711 10.978 1.00 60.38 91 LEU A N 1
ATOM 702 C CA . LEU A 1 91 ? 0.773 -1.739 11.175 1.00 60.38 91 LEU A CA 1
ATOM 703 C C . LEU A 1 91 ? 0.945 -1.120 12.562 1.00 60.38 91 LEU A C 1
ATOM 705 O O . LEU A 1 91 ? 0.865 -1.816 13.575 1.00 60.38 91 LEU A O 1
ATOM 709 N N . LYS A 1 92 ? 1.170 0.191 12.614 1.00 64.62 92 LYS A N 1
ATOM 710 C CA . LYS A 1 92 ? 1.181 0.935 13.874 1.00 64.62 92 LYS A CA 1
ATOM 711 C C . LYS A 1 92 ? -0.155 1.642 14.033 1.00 64.62 92 LYS A C 1
ATOM 713 O O . LYS A 1 92 ? -0.643 2.286 13.104 1.00 64.62 92 LYS A O 1
ATOM 718 N N . VAL A 1 93 ? -0.760 1.508 15.205 1.00 61.62 93 VAL A N 1
ATOM 719 C CA . VAL A 1 93 ? -2.013 2.197 15.504 1.00 61.62 93 VAL A CA 1
ATOM 720 C C . VAL A 1 93 ? -1.685 3.511 16.197 1.00 61.62 93 VAL A C 1
ATOM 722 O O . VAL A 1 93 ? -0.983 3.511 17.207 1.00 61.62 93 VAL A O 1
ATOM 725 N N . ALA A 1 94 ? -2.156 4.614 15.623 1.00 61.91 94 ALA A N 1
ATOM 726 C CA . ALA A 1 94 ? -2.062 5.941 16.214 1.00 61.91 94 ALA A CA 1
ATOM 727 C C . ALA A 1 94 ? -3.455 6.368 16.692 1.00 61.91 94 ALA A C 1
ATOM 729 O O . ALA A 1 94 ? -4.434 6.226 15.951 1.00 61.91 94 ALA A O 1
ATOM 730 N N . VAL A 1 95 ? -3.513 6.855 17.932 1.00 53.06 95 VAL A N 1
ATOM 731 C CA . VAL A 1 95 ? -4.701 7.428 18.582 1.00 53.06 95 VAL A CA 1
ATOM 732 C C . VAL A 1 95 ? -4.513 8.932 18.688 1.00 53.06 95 VAL A C 1
ATOM 734 O O . VAL A 1 95 ? -3.375 9.335 19.020 1.00 53.06 95 VAL A O 1
#

pLDDT: mean 81.74, std 15.1, range [37.38, 97.12]

Radius of gyration: 17.39 Å; chains: 1; bounding box: 37×30×43 Å